Protein AF-A0A3G2IAB6-F1 (afdb_monomer)

Solvent-accessible surface area (backbone atoms only — not comparable to full-atom values): 5229 Å² total; per-residue (Å²): 132,84,80,77,72,75,80,67,46,48,27,38,27,68,41,70,46,78,44,94,49,90,76,40,35,28,39,31,33,30,43,30,82,88,74,39,16,24,54,42,37,34,74,46,100,66,70,77,57,61,80,41,56,40,38,33,60,98,91,42,38,29,48,83,95,40,78,49,69,67,50,94,65,60,81,39,49,66,71,56,27,52,50,55,57,68,68,55,129

Radius of gyration: 13.56 Å; Cα contacts (8 Å, |Δi|>4): 176; chains: 1; bounding box: 26×27×49 Å

Sequence (89 aa):
MKRHTEKRIAGSILEVRCLRVTPPVCIHRVAFEDGKFAVVRCVTDGCLVPGHVINRDAQGWHYDEKIMKLLPFEYVNQTESERDFAEYP

Mean predicted aligned error: 5.22 Å

Structure (mmCIF, N/CA/C/O backbone):
data_AF-A0A3G2IAB6-F1
#
_entry.id   AF-A0A3G2IAB6-F1
#
loop_
_atom_site.group_PDB
_atom_site.id
_atom_site.type_symbol
_atom_site.label_atom_id
_atom_site.label_alt_id
_atom_site.label_comp_id
_atom_site.label_asym_id
_atom_site.label_entity_id
_atom_site.label_seq_id
_atom_site.pdbx_PDB_ins_code
_atom_site.Cartn_x
_atom_site.Cartn_y
_atom_site.Cartn_z
_atom_site.occupancy
_atom_site.B_iso_or_equiv
_atom_site.auth_seq_id
_atom_site.auth_comp_id
_atom_site.auth_asym_id
_atom_site.auth_atom_id
_atom_site.pdbx_PDB_model_num
ATOM 1 N N . MET A 1 1 ? 1.474 -9.514 34.653 1.00 37.44 1 MET A N 1
ATOM 2 C CA . MET A 1 1 ? 2.115 -9.335 33.329 1.00 37.44 1 MET A CA 1
ATOM 3 C C . MET A 1 1 ? 1.083 -8.768 32.366 1.00 37.44 1 MET A C 1
ATOM 5 O O . MET A 1 1 ? 0.124 -9.463 32.051 1.00 37.44 1 MET A O 1
ATOM 9 N N . LYS A 1 2 ? 1.209 -7.502 31.952 1.00 37.34 2 LYS A N 1
ATOM 10 C CA . LYS A 1 2 ? 0.366 -6.960 30.877 1.00 37.34 2 LYS A CA 1
ATOM 11 C C . LYS A 1 2 ? 0.915 -7.531 29.571 1.00 37.34 2 LYS A C 1
ATOM 13 O O . LYS A 1 2 ? 2.043 -7.216 29.208 1.00 37.34 2 LYS A O 1
ATOM 18 N N . ARG A 1 3 ? 0.169 -8.429 28.922 1.00 45.88 3 ARG A N 1
ATOM 19 C CA . ARG A 1 3 ? 0.473 -8.854 27.552 1.00 45.88 3 ARG A CA 1
ATOM 20 C C . ARG A 1 3 ? 0.349 -7.602 26.686 1.00 45.88 3 ARG A C 1
ATOM 22 O O . ARG A 1 3 ? -0.760 -7.149 26.432 1.00 45.88 3 ARG A O 1
ATOM 29 N N . HIS A 1 4 ? 1.477 -7.000 26.319 1.00 51.50 4 HIS A N 1
ATOM 30 C CA . HIS A 1 4 ? 1.520 -6.100 25.177 1.00 51.50 4 HIS A CA 1
ATOM 31 C C . HIS A 1 4 ? 1.233 -6.981 23.966 1.00 51.50 4 HIS A C 1
ATOM 33 O O . HIS A 1 4 ? 2.133 -7.610 23.422 1.00 51.50 4 HIS A O 1
ATOM 39 N N . THR A 1 5 ? -0.042 -7.130 23.618 1.00 56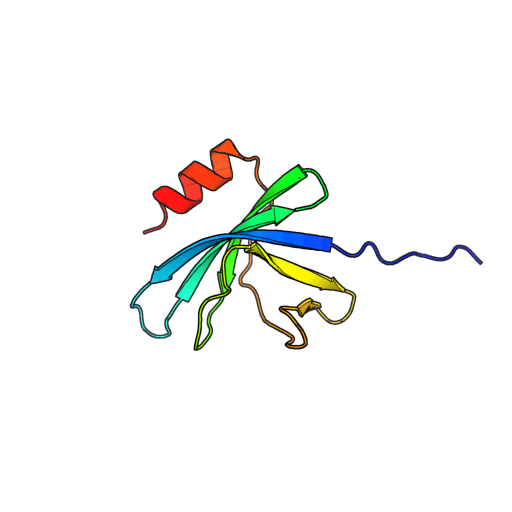.06 5 THR A N 1
ATOM 40 C CA . THR A 1 5 ? -0.414 -7.695 22.330 1.00 56.06 5 THR A CA 1
ATOM 41 C C . THR A 1 5 ? 0.108 -6.697 21.310 1.00 56.06 5 THR A C 1
ATOM 43 O O . THR A 1 5 ? -0.441 -5.600 21.191 1.00 56.06 5 THR A O 1
ATOM 46 N N . GLU A 1 6 ? 1.237 -7.006 20.672 1.00 59.03 6 GLU A N 1
ATOM 47 C CA . GLU A 1 6 ? 1.737 -6.199 19.566 1.00 59.03 6 GLU A CA 1
ATOM 48 C C . GLU A 1 6 ? 0.591 -6.020 18.578 1.00 59.03 6 GLU A C 1
ATOM 50 O O . GLU A 1 6 ? -0.022 -6.991 18.125 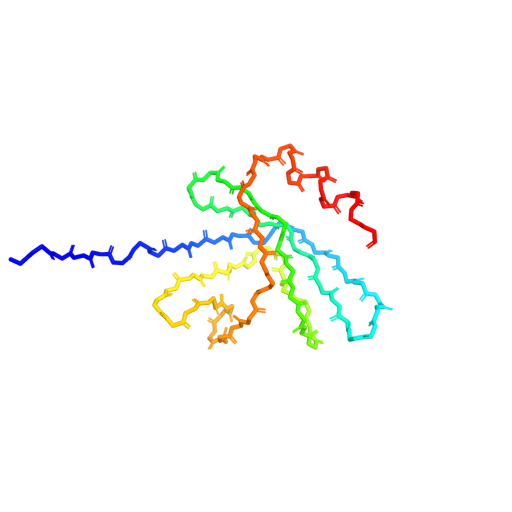1.00 59.03 6 GLU A O 1
ATOM 55 N N . LYS A 1 7 ? 0.229 -4.760 18.334 1.00 67.06 7 LYS A N 1
ATOM 56 C CA . LYS A 1 7 ? -0.895 -4.419 17.476 1.00 67.06 7 LYS A CA 1
ATOM 57 C C . LYS A 1 7 ? -0.490 -4.773 16.049 1.00 67.06 7 LYS A C 1
ATOM 59 O O . LYS A 1 7 ? 0.187 -3.989 15.390 1.00 67.06 7 LYS A O 1
ATOM 64 N N . ARG A 1 8 ? -0.857 -5.979 15.610 1.00 79.75 8 ARG A N 1
ATOM 65 C CA . ARG A 1 8 ? -0.718 -6.401 14.217 1.00 79.75 8 ARG A CA 1
ATOM 66 C C . ARG A 1 8 ? -1.524 -5.439 13.357 1.00 79.75 8 ARG A C 1
ATOM 68 O O . ARG A 1 8 ? -2.665 -5.120 13.685 1.00 79.75 8 ARG A O 1
ATOM 75 N N . ILE A 1 9 ? -0.894 -4.936 12.306 1.00 91.00 9 ILE A N 1
ATOM 76 C CA . ILE A 1 9 ? -1.554 -4.112 11.298 1.00 91.00 9 ILE A CA 1
ATOM 77 C C . ILE A 1 9 ? -1.727 -5.003 10.082 1.00 91.00 9 ILE A C 1
ATOM 79 O O . ILE A 1 9 ? -0.741 -5.566 9.616 1.00 91.00 9 ILE A O 1
ATOM 83 N N . ALA A 1 10 ? -2.944 -5.118 9.575 1.00 94.44 10 ALA A N 1
ATOM 84 C CA . ALA A 1 10 ? -3.236 -5.828 8.342 1.00 94.44 10 ALA A CA 1
ATOM 85 C C . ALA A 1 10 ? -3.954 -4.885 7.376 1.00 94.44 10 ALA A C 1
ATOM 87 O O . ALA A 1 10 ? -4.766 -4.050 7.792 1.00 94.44 10 ALA A O 1
ATOM 88 N N . GLY A 1 11 ? -3.612 -4.987 6.095 1.00 96.12 11 GLY A N 1
ATOM 89 C CA . GLY A 1 11 ? -4.191 -4.173 5.038 1.00 96.12 11 GLY A CA 1
ATOM 90 C C . GLY A 1 11 ? -4.430 -4.971 3.767 1.00 96.12 11 GLY A C 1
ATOM 91 O O . GLY A 1 11 ? -3.527 -5.634 3.267 1.00 96.12 11 GLY A O 1
ATOM 92 N N . SER A 1 12 ? -5.648 -4.894 3.241 1.00 97.50 12 SER A N 1
ATOM 93 C CA . SER A 1 12 ? -6.049 -5.521 1.984 1.00 97.50 12 SER A CA 1
ATOM 94 C C . SER A 1 12 ? -5.661 -4.637 0.807 1.00 97.50 12 SER A C 1
ATOM 96 O O . SER A 1 12 ? -5.961 -3.442 0.792 1.00 97.50 12 SER A O 1
ATOM 98 N N . ILE A 1 13 ? -5.011 -5.217 -0.196 1.00 97.38 13 ILE A N 1
ATOM 99 C CA . ILE A 1 13 ? -4.650 -4.515 -1.427 1.00 97.38 13 ILE A CA 1
ATOM 100 C C . ILE A 1 13 ? -5.905 -4.402 -2.285 1.00 97.38 13 ILE A C 1
ATOM 102 O O . ILE A 1 13 ? -6.501 -5.409 -2.661 1.00 97.38 13 ILE A O 1
ATOM 106 N N . LEU A 1 14 ? -6.301 -3.176 -2.602 1.00 97.50 14 LEU A N 1
ATOM 107 C CA . LEU A 1 14 ? -7.472 -2.897 -3.426 1.00 97.50 14 LEU A CA 1
ATOM 108 C C . LEU A 1 14 ? -7.097 -2.800 -4.901 1.00 97.50 14 LEU A C 1
ATOM 110 O O . LEU A 1 14 ? -7.752 -3.385 -5.756 1.00 97.50 14 LEU A O 1
ATOM 114 N N . GLU A 1 15 ? -6.031 -2.057 -5.191 1.00 96.44 15 GLU A N 1
ATOM 115 C CA . GLU A 1 15 ? -5.634 -1.712 -6.552 1.00 96.44 15 GLU A CA 1
ATOM 116 C C . GLU A 1 15 ? -4.115 -1.672 -6.680 1.00 96.44 15 GLU A C 1
ATOM 118 O O . GLU A 1 15 ? -3.387 -1.480 -5.700 1.00 96.44 15 GLU A O 1
ATOM 123 N N . VAL A 1 16 ? -3.635 -1.848 -7.910 1.00 95.31 16 VAL A N 1
ATOM 124 C CA . VAL A 1 16 ? -2.211 -1.873 -8.236 1.00 95.31 16 VAL A CA 1
ATOM 125 C C . VAL A 1 16 ? -1.929 -1.166 -9.554 1.00 95.31 16 VAL A C 1
ATOM 127 O O . VAL A 1 16 ? -2.635 -1.355 -10.543 1.00 95.31 16 VAL A O 1
ATOM 130 N N . ARG A 1 17 ? -0.850 -0.384 -9.582 1.00 92.44 17 ARG A N 1
ATOM 131 C CA . ARG A 1 17 ? -0.264 0.196 -10.794 1.00 92.44 17 ARG A CA 1
ATOM 132 C C . ARG A 1 17 ? 1.242 -0.037 -10.786 1.00 92.44 17 ARG A C 1
ATOM 134 O O . ARG A 1 17 ? 1.905 0.217 -9.786 1.00 92.44 17 ARG A O 1
ATOM 141 N N . CYS A 1 18 ? 1.786 -0.504 -11.906 1.00 90.44 18 CYS A N 1
ATOM 142 C CA . CYS A 1 18 ? 3.229 -0.639 -12.095 1.00 90.44 18 CYS A CA 1
ATOM 143 C C . CYS A 1 18 ? 3.754 0.548 -12.903 1.00 90.44 18 CYS A C 1
ATOM 145 O O . CYS A 1 18 ? 3.318 0.765 -14.037 1.00 90.44 18 CYS A O 1
ATOM 147 N N . LEU A 1 19 ? 4.702 1.293 -12.340 1.00 87.94 19 LEU A N 1
ATOM 148 C CA . LEU A 1 19 ? 5.439 2.320 -13.060 1.00 87.94 19 LEU A CA 1
ATOM 149 C C . LEU A 1 19 ? 6.663 1.697 -13.728 1.00 87.94 19 LEU A C 1
ATOM 151 O O . LEU A 1 19 ? 7.530 1.120 -13.068 1.00 87.94 19 LEU A O 1
ATOM 155 N N . ARG A 1 20 ? 6.764 1.869 -15.049 1.00 83.25 20 ARG A N 1
ATOM 156 C CA . ARG A 1 20 ? 7.892 1.397 -15.868 1.00 83.25 20 ARG A CA 1
ATOM 157 C C . ARG A 1 20 ? 9.100 2.339 -15.778 1.00 83.25 20 ARG A C 1
ATOM 159 O O . ARG A 1 20 ? 9.622 2.787 -16.793 1.00 83.25 20 ARG A O 1
ATOM 166 N N . VAL A 1 21 ? 9.508 2.660 -14.556 1.00 82.69 21 VAL A N 1
ATOM 167 C CA . VAL A 1 21 ? 10.740 3.398 -14.245 1.00 82.69 21 VAL A CA 1
ATOM 168 C C . VAL A 1 21 ? 11.863 2.416 -13.892 1.00 82.69 21 VAL A C 1
ATOM 170 O O . VAL A 1 21 ? 11.633 1.211 -13.803 1.00 82.69 21 VAL A O 1
ATOM 173 N N . THR A 1 22 ? 13.100 2.894 -13.750 1.00 83.31 22 THR A N 1
ATOM 174 C CA . THR A 1 22 ? 14.251 2.047 -13.394 1.00 83.31 22 THR A CA 1
ATOM 175 C C . THR A 1 22 ? 14.864 2.535 -12.078 1.00 83.31 22 THR A C 1
ATOM 177 O O . THR A 1 22 ? 15.399 3.644 -12.057 1.00 83.31 22 THR A O 1
ATOM 180 N N . PRO A 1 23 ? 14.809 1.744 -10.987 1.00 81.25 23 PRO A N 1
ATOM 181 C CA . PRO A 1 23 ? 14.150 0.433 -10.863 1.00 81.25 23 PRO A CA 1
ATOM 182 C C . PRO A 1 23 ? 12.612 0.539 -10.912 1.00 81.25 23 PRO A C 1
ATOM 184 O O . PRO A 1 23 ? 12.087 1.609 -10.601 1.00 81.25 23 PRO A O 1
ATOM 187 N N . PRO A 1 24 ? 11.884 -0.533 -11.289 1.00 85.06 24 PRO A N 1
ATOM 188 C CA . PRO A 1 24 ? 10.425 -0.515 -11.333 1.00 85.06 24 P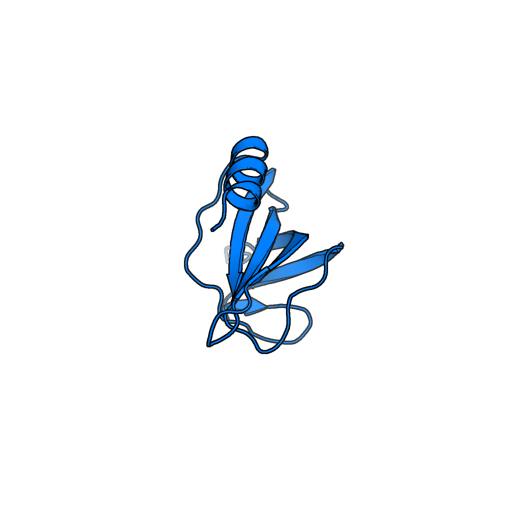RO A CA 1
ATOM 189 C C . PRO A 1 24 ? 9.833 -0.248 -9.947 1.00 85.06 24 PRO A C 1
ATOM 191 O O . PRO A 1 24 ? 10.347 -0.708 -8.923 1.00 85.06 24 PRO A O 1
ATOM 194 N N . VAL A 1 25 ? 8.732 0.503 -9.928 1.00 89.81 25 VAL A N 1
ATOM 195 C CA . VAL A 1 25 ? 8.006 0.841 -8.700 1.00 89.81 25 VAL A CA 1
ATOM 196 C C . VAL A 1 25 ? 6.557 0.422 -8.862 1.00 89.81 25 VAL A C 1
ATOM 198 O O . VAL A 1 25 ? 5.883 0.854 -9.797 1.00 89.81 25 VAL A O 1
ATOM 201 N N . CYS A 1 26 ? 6.064 -0.391 -7.932 1.00 92.50 26 CYS A N 1
ATOM 202 C CA . CYS A 1 26 ? 4.645 -0.699 -7.843 1.00 92.50 26 CYS A CA 1
ATOM 203 C C . CYS A 1 26 ? 3.988 0.205 -6.801 1.00 92.50 26 CYS A C 1
ATOM 205 O O . CYS A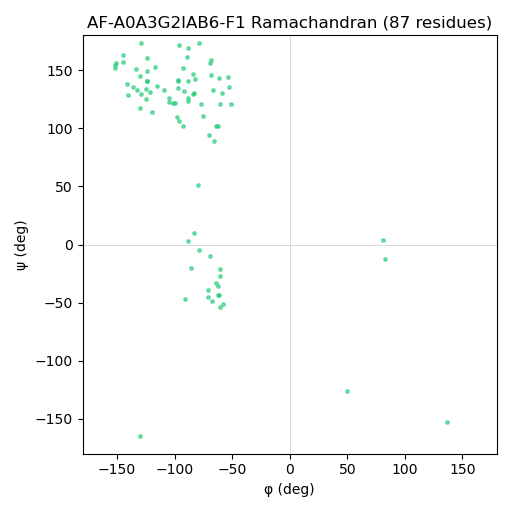 1 26 ? 4.517 0.420 -5.706 1.00 92.50 26 CYS A O 1
ATOM 207 N N . ILE A 1 27 ? 2.833 0.742 -7.171 1.00 94.56 27 ILE A N 1
ATOM 208 C CA . ILE A 1 27 ? 1.972 1.563 -6.331 1.00 94.56 27 ILE A CA 1
ATOM 209 C C . ILE A 1 27 ? 0.735 0.735 -6.017 1.00 94.56 27 ILE A C 1
ATOM 211 O O . ILE A 1 27 ? 0.129 0.145 -6.913 1.00 94.56 27 ILE A O 1
ATOM 215 N N . HIS A 1 28 ? 0.355 0.717 -4.749 1.00 96.31 28 HIS A N 1
ATOM 216 C CA . HIS A 1 28 ? -0.742 -0.072 -4.225 1.00 96.31 28 HIS A CA 1
ATOM 217 C C . HIS A 1 28 ? -1.665 0.810 -3.414 1.00 96.31 28 HIS A C 1
ATOM 219 O O . HIS A 1 28 ? -1.217 1.495 -2.497 1.00 96.31 28 HIS A O 1
ATOM 225 N N . ARG A 1 29 ? -2.960 0.749 -3.695 1.00 97.62 29 ARG A N 1
ATOM 226 C CA . ARG A 1 29 ? -3.958 1.293 -2.782 1.00 97.62 29 ARG A CA 1
ATOM 227 C C . ARG A 1 29 ? -4.344 0.202 -1.792 1.00 97.62 29 ARG A C 1
ATOM 229 O O . ARG A 1 29 ? -4.710 -0.896 -2.204 1.00 97.62 29 ARG A O 1
ATOM 236 N N . VAL A 1 30 ? -4.238 0.492 -0.500 1.00 97.94 30 VAL A N 1
ATOM 237 C CA . VAL A 1 30 ? -4.431 -0.482 0.583 1.00 97.94 30 VAL A CA 1
ATOM 238 C C . VAL A 1 30 ? -5.484 0.028 1.559 1.00 97.94 30 VAL A C 1
ATOM 240 O O . VAL A 1 30 ? -5.426 1.185 1.970 1.00 97.94 30 VAL A O 1
ATOM 243 N N . ALA A 1 31 ? -6.420 -0.839 1.946 1.00 97.94 31 ALA A N 1
ATOM 244 C CA . ALA A 1 31 ? -7.386 -0.600 3.017 1.00 97.94 31 ALA A CA 1
ATOM 245 C C . ALA A 1 31 ? -6.994 -1.390 4.267 1.00 97.94 31 ALA A C 1
ATOM 247 O O . ALA A 1 31 ? -6.868 -2.612 4.214 1.00 97.94 31 ALA A O 1
ATOM 248 N N . PHE A 1 32 ? -6.811 -0.704 5.387 1.00 96.69 32 PHE A N 1
ATOM 249 C CA . PHE A 1 32 ? -6.432 -1.296 6.664 1.00 96.69 32 PHE A CA 1
ATOM 250 C C . PHE A 1 32 ? -7.652 -1.641 7.512 1.00 96.69 32 PHE A C 1
ATOM 252 O O . PHE A 1 32 ? -8.692 -0.987 7.440 1.00 96.69 32 PHE A O 1
ATOM 259 N N . GLU A 1 33 ? -7.504 -2.653 8.365 1.00 93.44 33 GLU A N 1
ATOM 260 C CA . GLU A 1 33 ? -8.578 -3.125 9.251 1.00 93.44 33 GLU A CA 1
ATOM 261 C C . GLU A 1 33 ? -9.083 -2.055 10.232 1.00 93.44 33 GLU A C 1
ATOM 263 O O . GLU A 1 33 ? -10.201 -2.154 10.731 1.00 93.44 33 GL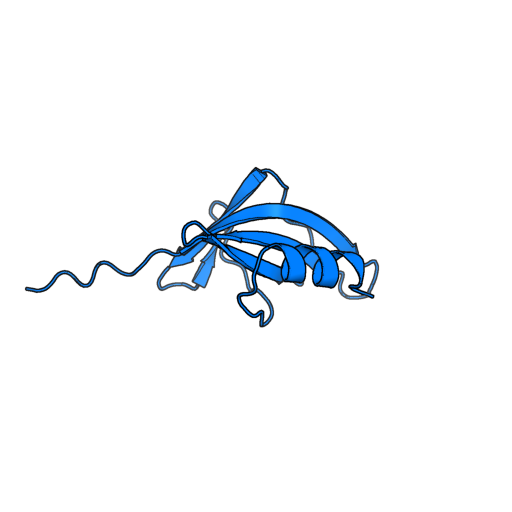U A O 1
ATOM 268 N N . ASP A 1 34 ? -8.291 -1.012 10.503 1.00 90.25 34 ASP A N 1
ATOM 269 C CA . ASP A 1 34 ? -8.698 0.116 11.347 1.00 90.25 34 ASP A CA 1
ATOM 270 C C . ASP A 1 34 ? -9.513 1.189 10.598 1.00 90.25 34 ASP A C 1
ATOM 272 O O . ASP A 1 34 ? -9.762 2.263 11.147 1.00 90.25 34 ASP A O 1
ATOM 276 N N . GLY A 1 35 ? -9.941 0.903 9.363 1.00 92.81 35 GLY A N 1
ATOM 277 C CA . GLY A 1 35 ? -10.753 1.787 8.523 1.00 92.81 35 GLY A CA 1
ATOM 278 C C . GLY A 1 35 ? -9.954 2.874 7.803 1.00 92.81 35 GLY A C 1
ATOM 279 O O . GLY A 1 35 ? -10.543 3.730 7.142 1.00 92.81 35 GLY A O 1
ATOM 280 N N . LYS A 1 36 ? -8.623 2.866 7.928 1.00 96.06 36 LYS A N 1
ATOM 281 C CA . LYS A 1 36 ? -7.736 3.787 7.213 1.00 96.06 36 LYS A CA 1
ATOM 282 C C . LYS A 1 36 ? -7.324 3.224 5.867 1.00 96.06 36 LYS A C 1
ATOM 284 O O . LYS A 1 36 ? -7.349 2.019 5.638 1.00 96.06 36 LYS A O 1
ATOM 289 N N . PHE A 1 37 ? -6.864 4.108 4.998 1.00 98.25 37 PHE A N 1
ATOM 290 C CA . PHE A 1 37 ? -6.355 3.761 3.684 1.00 98.25 37 PHE A CA 1
ATOM 291 C C . PHE A 1 37 ? -4.936 4.296 3.526 1.00 98.25 37 PHE A C 1
ATOM 293 O O . PHE A 1 37 ? -4.514 5.184 4.264 1.00 98.25 37 PHE A O 1
ATOM 300 N N . ALA A 1 38 ? -4.180 3.757 2.579 1.00 97.69 38 ALA A N 1
ATOM 301 C CA . ALA A 1 38 ? -2.918 4.355 2.163 1.00 97.69 38 ALA A CA 1
ATOM 302 C C . ALA A 1 38 ? -2.606 4.040 0.705 1.00 97.69 38 ALA A C 1
ATOM 304 O O . ALA A 1 38 ? -3.018 3.007 0.171 1.00 97.69 38 ALA A O 1
ATOM 305 N N . VAL A 1 39 ? -1.795 4.907 0.103 1.00 96.94 39 VAL A N 1
ATOM 306 C CA . VAL A 1 39 ? -1.076 4.613 -1.135 1.00 96.94 39 VAL A CA 1
ATOM 307 C C . VAL A 1 39 ? 0.334 4.161 -0.766 1.00 96.94 39 VAL A C 1
ATOM 309 O O . VAL A 1 39 ? 1.186 4.938 -0.337 1.00 96.94 39 VAL A O 1
ATOM 312 N N . VAL A 1 40 ? 0.567 2.864 -0.899 1.00 95.25 40 VAL A N 1
ATOM 313 C CA . VAL A 1 40 ? 1.813 2.190 -0.555 1.00 95.25 40 VAL A CA 1
ATOM 314 C C . VAL A 1 40 ? 2.659 2.015 -1.806 1.00 95.25 40 VAL A C 1
ATOM 316 O O . VAL A 1 40 ? 2.151 1.700 -2.878 1.00 95.25 40 VAL A O 1
ATOM 319 N N . ARG A 1 41 ? 3.975 2.179 -1.666 1.00 93.31 41 ARG A N 1
ATOM 320 C CA . ARG A 1 41 ? 4.926 1.967 -2.760 1.00 93.31 41 ARG A CA 1
ATOM 321 C C . ARG A 1 41 ? 5.973 0.953 -2.362 1.00 93.31 41 ARG A C 1
ATOM 323 O O . ARG A 1 41 ? 6.475 0.982 -1.236 1.00 93.31 41 ARG A O 1
ATOM 330 N N . CYS A 1 42 ? 6.343 0.105 -3.303 1.00 89.94 42 CYS A N 1
ATOM 331 C CA . CYS A 1 42 ? 7.400 -0.871 -3.115 1.00 89.94 42 CYS A CA 1
ATOM 332 C C . CYS A 1 42 ? 8.315 -0.900 -4.347 1.00 89.94 42 CYS A C 1
ATOM 334 O O . CYS A 1 42 ? 7.863 -0.862 -5.493 1.00 89.94 42 CYS A O 1
ATOM 336 N N . VAL A 1 43 ? 9.623 -0.930 -4.081 1.00 83.81 43 VAL A N 1
ATOM 337 C CA . VAL A 1 43 ? 10.656 -1.167 -5.095 1.00 83.81 43 VAL A CA 1
ATOM 338 C C . VAL A 1 43 ? 10.916 -2.665 -5.073 1.00 83.81 43 VAL A C 1
ATOM 340 O O . VAL A 1 43 ? 11.505 -3.178 -4.124 1.00 83.81 43 VAL A O 1
ATOM 343 N N . THR A 1 44 ? 10.363 -3.376 -6.044 1.00 74.00 44 THR A N 1
ATOM 344 C CA . THR A 1 44 ? 10.345 -4.842 -6.081 1.00 74.00 44 THR A CA 1
ATOM 345 C C . THR A 1 44 ? 10.293 -5.304 -7.528 1.00 74.00 44 THR A C 1
ATOM 347 O O . THR A 1 44 ? 9.789 -4.594 -8.398 1.00 74.00 44 THR A O 1
ATOM 350 N N . ASP A 1 45 ? 10.792 -6.514 -7.767 1.00 69.44 45 ASP A N 1
ATOM 351 C CA . ASP A 1 45 ? 10.764 -7.177 -9.072 1.00 69.44 45 ASP A CA 1
ATOM 352 C C . ASP A 1 45 ? 9.339 -7.586 -9.503 1.00 69.44 45 ASP A C 1
ATOM 354 O O . ASP A 1 45 ? 9.120 -7.984 -10.646 1.00 69.44 45 ASP A O 1
ATOM 358 N N . GLY A 1 46 ? 8.355 -7.484 -8.601 1.00 80.38 46 GLY A N 1
ATOM 359 C CA . GLY A 1 46 ? 6.950 -7.782 -8.872 1.00 80.38 46 GLY A CA 1
ATOM 360 C C . GLY A 1 46 ? 5.978 -6.990 -7.999 1.00 80.38 46 GLY A C 1
ATOM 361 O O . GLY A 1 46 ? 6.286 -6.611 -6.867 1.00 80.38 46 GLY A O 1
ATOM 362 N N . CYS A 1 47 ? 4.782 -6.750 -8.531 1.00 89.25 47 CYS A N 1
ATOM 363 C CA . CYS A 1 47 ? 3.736 -6.047 -7.804 1.00 89.25 47 CYS A CA 1
ATOM 364 C C . CYS A 1 47 ? 2.946 -6.984 -6.888 1.00 89.25 47 CYS A C 1
ATOM 366 O O . CYS A 1 47 ? 2.705 -8.142 -7.223 1.00 89.25 47 CYS A O 1
ATOM 368 N N . LEU A 1 48 ? 2.491 -6.449 -5.756 1.00 92.12 48 LEU A N 1
ATOM 369 C CA . LEU A 1 48 ? 1.538 -7.135 -4.890 1.00 92.12 48 LEU A CA 1
ATOM 370 C C . LEU A 1 48 ? 0.161 -7.244 -5.558 1.00 92.12 48 LEU A C 1
ATOM 372 O O . LEU A 1 48 ? -0.259 -6.343 -6.293 1.00 92.12 48 LEU A O 1
ATOM 376 N N . VAL A 1 49 ? -0.542 -8.340 -5.285 1.00 93.19 49 VAL A N 1
ATOM 377 C CA . VAL A 1 49 ? -1.787 -8.697 -5.975 1.00 93.19 49 VAL A CA 1
ATOM 378 C C . VAL A 1 49 ? -3.012 -8.137 -5.235 1.00 93.19 49 VAL A C 1
ATOM 380 O O . VAL A 1 49 ? -3.115 -8.321 -4.020 1.00 93.19 49 VAL A O 1
ATOM 383 N N . PRO A 1 50 ? -3.965 -7.484 -5.931 1.00 96.00 50 PRO A N 1
ATOM 384 C CA . PRO A 1 50 ? -5.255 -7.111 -5.354 1.00 96.00 50 PRO A CA 1
ATOM 385 C C . PRO A 1 50 ? -6.003 -8.294 -4.727 1.00 96.00 50 PRO A C 1
ATOM 387 O O . PRO A 1 50 ? -5.949 -9.415 -5.226 1.00 96.00 50 PRO A O 1
ATOM 390 N N . GLY A 1 51 ? -6.707 -8.044 -3.625 1.00 94.00 51 GLY A N 1
ATOM 391 C CA . GLY A 1 51 ? -7.402 -9.058 -2.827 1.00 94.00 51 GLY A CA 1
ATOM 392 C C . GLY A 1 51 ? -6.512 -9.798 -1.822 1.00 94.00 51 GLY A C 1
ATOM 393 O O . GLY A 1 51 ? -7.038 -10.456 -0.928 1.00 94.00 51 GLY A O 1
ATOM 394 N N . HIS A 1 52 ? -5.185 -9.671 -1.916 1.00 95.12 52 HIS A N 1
ATOM 395 C CA . HIS A 1 52 ? -4.264 -10.194 -0.906 1.00 95.12 52 HIS A CA 1
ATOM 396 C C . HIS A 1 52 ? -4.015 -9.166 0.208 1.00 95.12 52 HIS A C 1
ATOM 398 O O . HIS A 1 52 ? -4.368 -7.989 0.093 1.00 95.12 52 HIS A O 1
ATOM 404 N N . VAL A 1 53 ? -3.373 -9.616 1.287 1.00 94.88 53 VAL A N 1
ATOM 405 C CA . VAL A 1 53 ? -3.135 -8.823 2.497 1.00 94.88 53 VAL A CA 1
ATOM 406 C C . VAL A 1 53 ? -1.641 -8.581 2.706 1.00 94.88 53 VAL A C 1
ATOM 408 O O . VAL A 1 53 ? -0.831 -9.499 2.590 1.00 94.88 53 VAL A O 1
ATOM 411 N N . ILE A 1 54 ? -1.287 -7.349 3.070 1.00 95.12 54 ILE A N 1
ATOM 412 C CA . ILE A 1 54 ? -0.006 -7.029 3.703 1.00 95.12 54 ILE A CA 1
ATOM 413 C C . ILE A 1 54 ? -0.178 -6.950 5.215 1.00 95.12 54 ILE A C 1
ATOM 415 O O . ILE A 1 54 ? -1.166 -6.409 5.710 1.00 95.12 54 ILE A O 1
ATOM 419 N N . ASN A 1 55 ? 0.802 -7.455 5.955 1.00 94.56 55 ASN A N 1
ATOM 420 C CA . ASN A 1 55 ? 0.786 -7.470 7.414 1.00 94.56 55 ASN A CA 1
ATOM 421 C C . ASN A 1 55 ? 2.021 -6.771 7.971 1.00 94.56 55 ASN A C 1
ATOM 423 O O . ASN A 1 55 ? 3.084 -6.817 7.363 1.00 94.56 55 ASN A O 1
ATOM 427 N N . ARG A 1 56 ? 1.906 -6.156 9.146 1.00 92.88 56 ARG A N 1
ATOM 428 C CA . ARG A 1 56 ? 3.043 -5.627 9.899 1.00 92.88 56 ARG A CA 1
ATOM 429 C C . ARG A 1 56 ? 3.127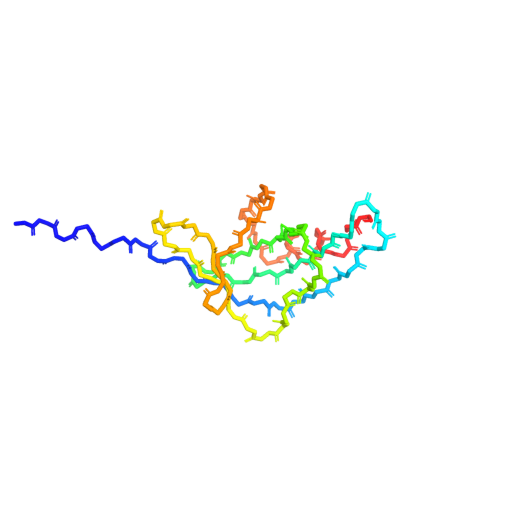 -6.262 11.274 1.00 92.88 56 ARG A C 1
ATOM 431 O O . ARG A 1 56 ? 2.152 -6.244 12.029 1.00 92.88 56 ARG A O 1
ATOM 438 N N . ASP A 1 57 ? 4.320 -6.726 11.613 1.00 90.44 57 ASP A N 1
ATOM 439 C CA . ASP A 1 57 ? 4.697 -7.152 12.957 1.00 90.44 57 ASP A CA 1
ATOM 440 C C . ASP A 1 57 ? 6.025 -6.496 13.388 1.00 90.44 57 ASP A C 1
ATOM 442 O O . ASP A 1 57 ? 6.466 -5.504 12.794 1.00 90.44 57 ASP A O 1
ATOM 446 N N . ALA A 1 58 ? 6.652 -7.026 14.441 1.00 88.75 58 ALA A N 1
ATOM 447 C CA . ALA A 1 58 ? 7.928 -6.542 14.959 1.00 88.75 58 ALA A CA 1
ATOM 448 C C . ALA A 1 58 ? 9.093 -6.608 13.952 1.00 88.75 58 ALA A C 1
ATOM 450 O O . ALA A 1 58 ? 10.030 -5.819 14.061 1.00 88.75 58 ALA A O 1
ATOM 451 N N . GLN A 1 59 ? 9.055 -7.526 12.983 1.00 88.06 59 GLN A N 1
ATOM 452 C CA . GLN A 1 59 ? 10.114 -7.704 11.985 1.00 88.06 59 GLN A CA 1
ATOM 453 C C . GLN A 1 59 ? 9.947 -6.774 10.781 1.00 88.06 59 GLN A C 1
ATOM 455 O O . GLN A 1 59 ? 10.918 -6.497 10.077 1.00 88.06 59 GLN A O 1
ATOM 460 N N . GLY A 1 60 ? 8.741 -6.252 10.556 1.00 90.88 60 GLY A N 1
ATOM 461 C CA . GLY A 1 60 ? 8.468 -5.305 9.485 1.00 90.88 60 GLY A CA 1
ATOM 462 C C . GLY A 1 60 ? 7.182 -5.619 8.744 1.00 90.88 60 GLY A C 1
ATOM 463 O O . GLY A 1 60 ? 6.236 -6.152 9.319 1.00 90.88 60 GLY A O 1
ATOM 464 N N . TRP A 1 61 ? 7.143 -5.212 7.476 1.00 93.56 61 TRP A N 1
ATOM 465 C CA . TRP A 1 61 ? 6.030 -5.496 6.579 1.00 93.56 61 TRP A CA 1
ATOM 466 C C . TRP A 1 61 ? 6.241 -6.829 5.876 1.00 93.56 61 TRP A C 1
ATOM 468 O O . TRP A 1 61 ? 7.350 -7.142 5.449 1.00 93.56 61 TRP A O 1
ATOM 478 N N . HIS A 1 62 ? 5.155 -7.570 5.718 1.00 92.62 62 HIS A N 1
ATOM 479 C CA . HIS A 1 62 ? 5.119 -8.895 5.125 1.00 92.62 62 HIS A CA 1
ATOM 480 C C . HIS A 1 62 ? 4.033 -8.962 4.068 1.00 92.62 62 HIS A C 1
ATOM 482 O O . HIS A 1 62 ? 2.954 -8.388 4.233 1.00 92.62 62 HIS A O 1
ATOM 488 N N . TYR A 1 63 ? 4.320 -9.717 3.020 1.00 92.12 63 TYR A N 1
ATOM 489 C CA . TYR A 1 63 ? 3.353 -10.179 2.041 1.00 92.12 63 TYR A CA 1
ATOM 490 C C . TYR A 1 63 ? 3.545 -11.685 1.886 1.00 92.12 63 TYR A C 1
ATOM 492 O O . TYR A 1 63 ? 4.636 -12.136 1.526 1.00 92.12 63 TYR A O 1
ATOM 500 N N . ASP A 1 64 ? 2.514 -12.456 2.229 1.00 88.12 64 ASP A N 1
ATOM 501 C CA . ASP A 1 64 ? 2.632 -13.892 2.504 1.00 88.12 64 ASP A CA 1
ATOM 502 C C . ASP A 1 64 ? 3.784 -14.172 3.497 1.00 88.12 64 ASP A C 1
ATOM 504 O O . ASP A 1 64 ? 3.839 -13.571 4.569 1.00 88.12 64 ASP A O 1
ATOM 508 N N . GLU A 1 65 ? 4.724 -15.052 3.145 1.00 85.81 65 GLU A N 1
ATOM 509 C CA . GLU A 1 65 ? 5.890 -15.404 3.971 1.00 85.81 65 GLU A CA 1
ATOM 510 C C . GLU A 1 65 ? 7.107 -14.487 3.737 1.00 85.81 65 GLU A C 1
ATOM 512 O O . GLU A 1 65 ? 8.186 -14.717 4.289 1.00 85.81 65 GLU A O 1
ATOM 517 N N . LYS A 1 66 ? 6.978 -13.458 2.889 1.00 87.94 66 LYS A N 1
ATOM 518 C CA . LYS A 1 66 ? 8.103 -12.610 2.477 1.00 87.94 66 LYS A CA 1
ATOM 519 C C . LYS A 1 66 ? 8.107 -11.283 3.223 1.00 87.94 66 LYS A C 1
ATOM 521 O O . LYS A 1 66 ? 7.191 -10.475 3.072 1.00 87.94 66 LYS A O 1
ATOM 526 N N . ILE A 1 67 ? 9.205 -11.016 3.931 1.00 89.81 67 ILE A N 1
ATOM 527 C CA . ILE A 1 67 ? 9.508 -9.681 4.456 1.00 89.81 67 ILE A CA 1
ATOM 528 C C . ILE A 1 67 ? 9.774 -8.745 3.281 1.00 89.81 67 ILE A C 1
ATOM 530 O O . ILE A 1 67 ? 10.552 -9.055 2.377 1.00 89.81 67 ILE A O 1
ATOM 534 N N . MET A 1 68 ? 9.157 -7.571 3.319 1.00 89.50 68 MET A N 1
ATOM 535 C CA . MET A 1 68 ? 9.292 -6.565 2.283 1.00 89.50 68 MET A CA 1
ATOM 536 C C . MET A 1 68 ? 9.548 -5.175 2.856 1.00 89.50 68 MET A C 1
ATOM 538 O O . MET A 1 68 ? 9.102 -4.813 3.946 1.00 89.50 68 MET A O 1
ATOM 542 N N . LYS A 1 69 ? 10.258 -4.358 2.075 1.00 87.94 69 LYS A N 1
ATOM 543 C CA . LYS A 1 69 ? 10.487 -2.951 2.395 1.00 87.94 69 LYS A CA 1
ATOM 544 C C . LYS A 1 69 ? 9.492 -2.086 1.634 1.00 87.94 69 LYS A C 1
ATOM 546 O O . LYS A 1 69 ? 9.592 -1.928 0.419 1.00 87.94 69 LYS A O 1
ATOM 551 N N . LEU A 1 70 ? 8.557 -1.500 2.370 1.00 91.44 70 LEU A N 1
ATOM 552 C CA . LEU A 1 70 ? 7.699 -0.439 1.854 1.00 91.44 70 LEU A CA 1
ATOM 553 C C . LEU A 1 70 ? 8.439 0.898 1.933 1.00 91.44 70 LEU A C 1
ATOM 555 O O . LEU A 1 70 ? 9.181 1.154 2.886 1.00 91.44 70 LEU A O 1
ATOM 559 N N . LEU A 1 71 ? 8.241 1.754 0.932 1.00 91.25 71 LEU A N 1
ATOM 560 C CA . LEU A 1 71 ? 8.631 3.157 1.037 1.00 91.25 71 LEU A CA 1
ATOM 561 C C . LEU A 1 71 ? 7.735 3.869 2.062 1.00 91.25 71 LEU A C 1
ATOM 563 O O . LEU A 1 71 ? 6.625 3.400 2.320 1.00 91.25 71 LEU A O 1
ATOM 567 N N . PRO A 1 72 ? 8.179 5.006 2.629 1.00 93.19 72 PRO A N 1
ATOM 568 C CA . PRO A 1 72 ? 7.338 5.805 3.509 1.00 93.19 72 PRO A CA 1
ATOM 569 C C . PRO A 1 72 ? 5.993 6.140 2.855 1.00 93.19 72 PRO A C 1
ATOM 571 O O . PRO A 1 72 ?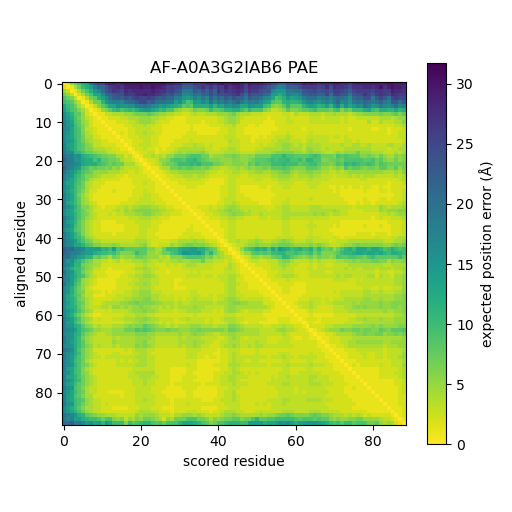 5.933 6.512 1.674 1.00 93.19 72 PRO A O 1
ATOM 574 N N . PHE A 1 73 ? 4.936 5.990 3.645 1.00 94.44 73 PHE A N 1
ATOM 575 C CA . PHE A 1 73 ? 3.560 6.299 3.289 1.00 94.44 73 PHE A CA 1
ATOM 576 C C . PHE A 1 73 ? 2.826 6.832 4.518 1.00 94.44 73 PHE A C 1
ATOM 578 O O . PHE A 1 73 ? 3.264 6.634 5.655 1.00 94.44 73 PHE A O 1
ATOM 585 N N . GLU A 1 74 ? 1.696 7.479 4.274 1.00 95.19 74 GLU A N 1
ATOM 586 C CA . GLU A 1 74 ? 0.827 8.028 5.305 1.00 95.19 74 GLU A CA 1
ATOM 587 C C . GLU A 1 74 ? -0.535 7.343 5.256 1.00 95.19 74 GLU A C 1
ATOM 589 O O . GLU A 1 74 ? -0.960 6.841 4.213 1.00 95.19 74 GLU A O 1
ATOM 594 N N . TYR A 1 75 ? -1.204 7.299 6.407 1.00 96.56 75 TYR A N 1
ATOM 595 C CA . TYR A 1 75 ? -2.591 6.868 6.457 1.00 96.56 75 TYR A CA 1
ATOM 596 C C . TYR A 1 75 ? -3.495 8.048 6.128 1.00 96.56 75 TYR A C 1
ATOM 598 O O . TYR A 1 75 ? -3.401 9.097 6.761 1.00 96.56 75 TYR A O 1
ATOM 606 N N . VAL A 1 76 ? -4.402 7.826 5.192 1.00 97.19 76 VAL A N 1
ATOM 607 C CA . VAL A 1 76 ? -5.365 8.797 4.682 1.00 97.19 76 VAL A CA 1
ATOM 608 C C . VAL A 1 76 ? -6.770 8.198 4.716 1.00 97.19 76 VAL A C 1
ATOM 610 O O . VAL A 1 76 ? -6.961 7.017 5.035 1.00 97.19 76 VAL A O 1
ATOM 613 N N . ASN A 1 77 ? -7.778 9.013 4.415 1.00 97.62 77 ASN A N 1
ATOM 614 C CA . ASN A 1 77 ? -9.137 8.504 4.254 1.00 97.62 77 ASN A CA 1
ATOM 615 C C . ASN A 1 77 ? -9.342 7.844 2.875 1.00 97.62 77 ASN A C 1
ATOM 617 O O . ASN A 1 77 ? -8.467 7.873 2.008 1.00 97.62 77 ASN A O 1
ATOM 621 N N . GLN A 1 78 ? -10.511 7.231 2.669 1.00 97.38 78 GLN A N 1
ATOM 622 C CA . GLN A 1 78 ? -10.826 6.534 1.422 1.00 97.38 78 GLN A CA 1
ATOM 623 C C . GLN A 1 78 ? -10.723 7.453 0.195 1.00 97.38 78 GLN A C 1
ATOM 625 O O . GLN A 1 78 ? -10.027 7.104 -0.758 1.00 97.38 78 GLN A O 1
ATOM 630 N N . THR A 1 79 ? -11.378 8.614 0.233 1.00 97.56 79 THR A N 1
ATOM 631 C CA . THR A 1 79 ? -11.429 9.573 -0.879 1.00 97.56 79 THR A CA 1
ATOM 632 C C . THR A 1 79 ? -10.039 10.088 -1.244 1.00 97.56 79 THR A C 1
ATOM 634 O O . THR A 1 79 ? -9.685 10.152 -2.417 1.00 97.56 79 THR A O 1
ATOM 637 N N . GLU A 1 80 ? -9.225 10.415 -0.240 1.00 97.12 80 GLU A N 1
ATOM 638 C CA . GLU A 1 80 ? -7.830 10.820 -0.437 1.00 97.12 80 GLU A CA 1
ATOM 639 C C . GLU A 1 80 ? -7.011 9.693 -1.061 1.00 97.12 80 GLU A C 1
ATOM 641 O O . GLU A 1 80 ? -6.288 9.933 -2.020 1.00 97.12 80 GLU A O 1
ATOM 646 N N . SER A 1 81 ? -7.182 8.448 -0.602 1.00 97.12 81 SER A N 1
ATOM 647 C CA . SER A 1 81 ? -6.464 7.309 -1.186 1.00 97.12 81 SER A CA 1
ATOM 648 C C . SER A 1 81 ? -6.809 7.068 -2.658 1.00 97.12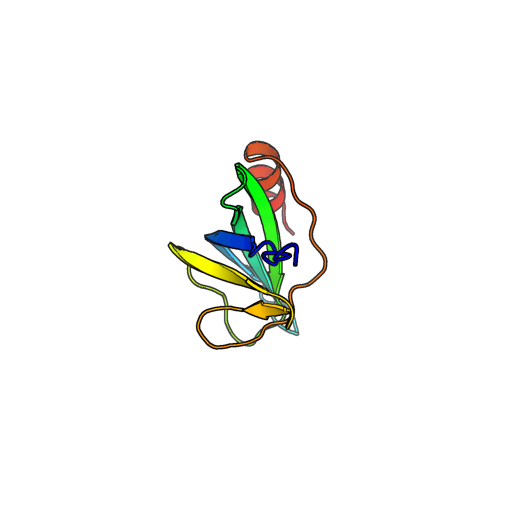 81 SER A C 1
ATOM 650 O O . SER A 1 81 ? -5.936 6.679 -3.428 1.00 97.12 81 SER A O 1
ATOM 652 N N . GLU A 1 82 ? -8.066 7.292 -3.056 1.00 97.12 82 GLU A N 1
ATOM 653 C CA . GLU A 1 82 ? -8.525 7.168 -4.446 1.00 97.12 82 GLU A CA 1
ATOM 654 C C . GLU A 1 82 ? -7.900 8.249 -5.318 1.00 97.12 82 GLU A C 1
ATOM 656 O O . GLU A 1 82 ? -7.326 7.945 -6.366 1.00 97.12 82 GLU A O 1
ATOM 661 N N . ARG A 1 83 ? -7.962 9.502 -4.852 1.00 96.50 83 ARG A N 1
ATOM 662 C CA . ARG A 1 83 ? -7.364 10.642 -5.542 1.00 96.50 83 ARG A CA 1
ATOM 663 C C . ARG A 1 83 ? -5.858 10.459 -5.694 1.00 96.50 83 ARG A C 1
ATOM 665 O O . ARG A 1 83 ? -5.355 10.507 -6.809 1.00 96.50 83 ARG A O 1
ATOM 672 N N . ASP A 1 84 ? -5.152 10.197 -4.599 1.00 94.31 84 ASP A N 1
ATOM 673 C CA . ASP A 1 84 ? -3.695 10.082 -4.593 1.00 94.31 84 ASP A CA 1
ATOM 674 C C . ASP A 1 84 ? -3.221 8.893 -5.447 1.00 94.31 84 ASP A C 1
ATOM 676 O O . ASP A 1 84 ? -2.173 8.966 -6.087 1.00 94.31 84 ASP A O 1
ATOM 680 N N . PHE A 1 85 ? -3.994 7.802 -5.506 1.00 95.62 85 PHE A N 1
ATOM 681 C CA . PHE A 1 85 ? -3.702 6.670 -6.386 1.00 95.62 85 PHE A CA 1
ATOM 682 C C . PHE A 1 85 ? -3.938 6.995 -7.866 1.00 95.62 85 PHE A C 1
ATOM 684 O O . PHE A 1 85 ? -3.160 6.559 -8.719 1.00 95.62 85 PHE A O 1
ATOM 691 N N . ALA A 1 86 ? -4.994 7.746 -8.188 1.00 93.56 86 ALA A N 1
ATOM 692 C CA . ALA A 1 86 ? -5.310 8.153 -9.554 1.00 93.56 86 ALA A CA 1
ATOM 693 C C . ALA A 1 86 ? -4.310 9.192 -10.084 1.00 93.56 86 ALA A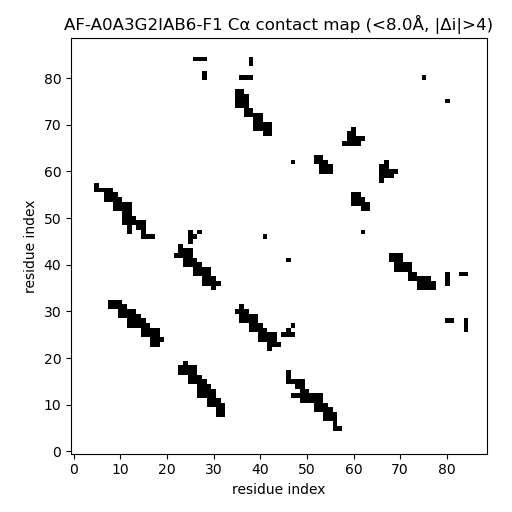 C 1
ATOM 695 O O . ALA A 1 86 ? -3.794 9.048 -11.192 1.00 93.56 86 ALA A O 1
ATOM 696 N N . GLU A 1 87 ? -3.991 10.193 -9.265 1.00 92.19 87 GLU A N 1
ATOM 697 C CA . GLU A 1 87 ? -3.096 11.306 -9.593 1.00 92.19 87 GLU A CA 1
ATOM 698 C C . GLU A 1 87 ? -1.613 10.935 -9.507 1.00 92.19 87 GLU A C 1
ATOM 700 O O . GLU A 1 87 ? -0.760 11.749 -9.859 1.00 92.19 87 GLU A O 1
ATOM 705 N N . TYR A 1 88 ? -1.290 9.713 -9.065 1.00 82.94 88 TYR A N 1
ATOM 706 C CA . TYR A 1 88 ? 0.097 9.289 -8.961 1.00 82.94 88 TYR A CA 1
ATOM 707 C C . TYR A 1 88 ? 0.783 9.333 -10.347 1.00 82.94 88 TYR A C 1
ATOM 709 O O . TYR A 1 88 ? 0.312 8.640 -11.268 1.00 82.94 88 TYR A O 1
ATOM 717 N N . PRO A 1 89 ? 1.866 10.128 -10.491 1.00 69.25 89 PRO A N 1
ATOM 718 C CA . PRO A 1 89 ? 2.545 10.368 -11.764 1.00 69.25 89 PRO A CA 1
ATOM 719 C C . PRO A 1 89 ? 3.299 9.145 -12.298 1.00 69.25 89 PRO A C 1
ATOM 721 O O . PRO A 1 89 ? 3.764 8.309 -11.486 1.00 69.25 89 PRO A O 1
#

Foldseek 3Di:
DPPPPFPKKKWFWADWDWDPDVQIKIWTWIQIPVQWIKTKIFRDPDYDDGRFMWMQDPVGIDGVPDHGDIDDMDTDHPVVSVVCRVPPD

pLDDT: mean 88.44, std 12.86, range [37.34, 98.25]

Nearest PDB structures (foldseek):
  8twd-assembly2_B  TM=6.829E-01  e=2.929E-01  Escherichia coli
  4n6v-assembly7_4  TM=6.989E-01  e=6.607E-01  Homo sapiens
  3put-assembly1_B  TM=4.944E-01  e=2.428E+00  Rhizobium etli CFN 42

Secondary structure (DSSP, 8-state):
--------EEEEEEEEEEE--SS-EEEEEEEETTS-EEEEEEESSSPPPTT-EEEEETTEEEETTEEE-BPP---B-HHHHHHHHHS--